Protein AF-A0A2N2LRG8-F1 (afdb_monomer)

pLDDT: mean 80.21, std 13.4, range [53.91, 97.38]

Sequence (108 aa):
MDIVQFLIEVCMPTYEFRCADCRKKYEVFLSFADYDQYKGQCPHCASNNVTRYIRKVRFSLGDRSHLATLADPENLNALESDPQALGKMMREMKTQLGANDLPGEFDE

Secondary structure (DSSP, 8-state):
--HHHHHHHHT--EEEEEETTT--EEEEE--HHHHTT-----TTT--S-EEE-PPPP-----HHHHHHHHT-HHHHHHHHT-HHHHHHHHHHHHHHTT-TTS-STT--

Nearest PDB structures (foldseek):
  4ywl-assembly1_A  TM=7.030E-01  e=5.875E-02  Pyrococcus furiosus DSM 3638
  4pog-assembly2_G  TM=6.916E-01  e=7.157E-02  Pyrococcus furiosus DSM 3638
  4pof-assembly1_A  TM=6.904E-01  e=1.062E-01  Pyrococcus furiosus DSM 3638
  4ywm-assembly1_A  TM=6.885E-01  e=1.382E-01  Pyrococcus furiosus DSM 3638
  8s0d-assembly1_4  TM=6.166E-01  e=1.134E+00  Homo sapiens

Mean predicted aligned error: 13.63 Å

Foldseek 3Di:
DDPVVVVLVVQFDKWKKAAPPVRDIDIDGHHPVCVVVDQDADPPPRDSRMDTDDDDDDDDDDLVNVVVVVPDVVVVVVCVVPVVSVLVVVVVVCVSVVVPVPPDPSVD

Radius of gyration: 25.58 Å; Cα contacts (8 Å, |Δi|>4): 90; chains: 1; bounding box: 47×31×70 Å

Solvent-accessible surface area (backbone atoms only — not comparable to full-atom values): 6844 Å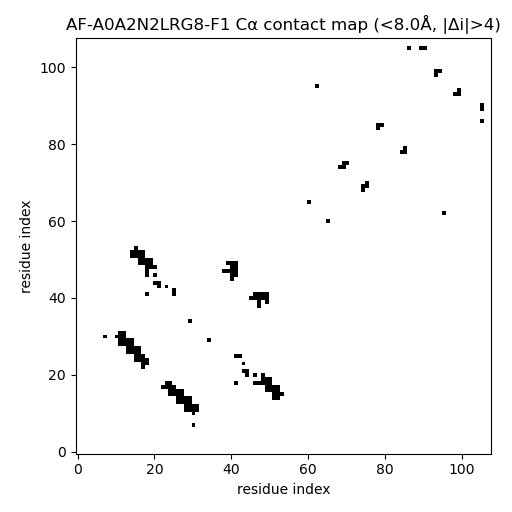² total; per-residue (Å²): 137,57,74,68,62,57,55,52,66,77,60,39,51,77,45,43,32,33,27,71,83,81,63,52,72,52,76,45,78,35,42,79,82,48,52,87,70,61,81,60,60,37,94,87,75,70,43,67,58,55,43,83,47,80,77,90,80,86,79,85,82,51,72,68,64,52,51,56,57,66,68,32,66,69,57,47,58,58,30,74,78,33,72,68,57,37,54,53,50,52,57,49,50,32,62,73,70,68,46,78,81,60,75,78,86,75,79,121

Structure (mmCIF, N/CA/C/O backbone):
data_AF-A0A2N2LRG8-F1
#
_entry.id   AF-A0A2N2LRG8-F1
#
loop_
_atom_site.group_PDB
_atom_site.id
_atom_site.type_symbol
_atom_site.label_atom_id
_atom_site.label_alt_id
_atom_site.label_comp_id
_atom_site.label_asym_id
_atom_site.label_entity_id
_atom_site.label_seq_id
_atom_site.pdbx_PDB_ins_code
_atom_site.Cartn_x
_atom_site.Cartn_y
_atom_site.Cartn_z
_atom_site.occupancy
_atom_site.B_iso_or_equiv
_atom_site.auth_seq_id
_atom_site.auth_comp_id
_atom_site.auth_asym_id
_atom_site.auth_atom_id
_atom_site.pdbx_PDB_model_num
ATOM 1 N N . MET A 1 1 ? 9.07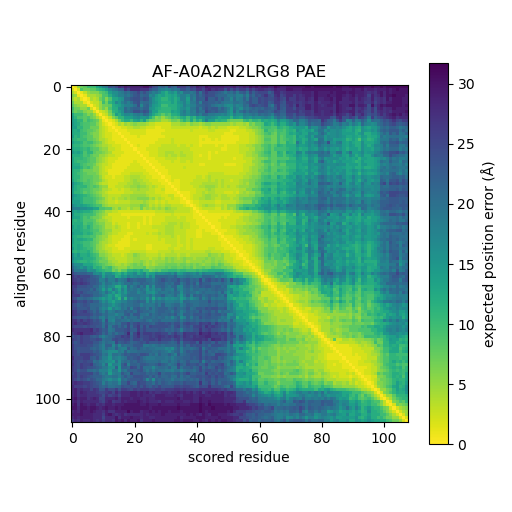2 -15.701 29.307 1.00 57.03 1 MET A N 1
ATOM 2 C CA . MET A 1 1 ? 9.222 -14.927 28.058 1.00 57.03 1 MET A CA 1
ATOM 3 C C . MET A 1 1 ? 9.482 -15.942 26.970 1.00 57.03 1 MET A C 1
ATOM 5 O O . MET A 1 1 ? 10.605 -16.405 26.817 1.00 57.03 1 MET A O 1
ATOM 9 N N . ASP A 1 2 ? 8.398 -16.412 26.364 1.00 71.56 2 ASP A N 1
ATOM 10 C CA . ASP A 1 2 ? 8.379 -17.578 25.489 1.00 71.56 2 ASP A CA 1
ATOM 11 C C . ASP A 1 2 ? 8.948 -17.257 24.105 1.00 71.56 2 ASP A C 1
ATOM 13 O O . ASP A 1 2 ? 8.615 -16.238 23.503 1.00 71.56 2 ASP A O 1
ATOM 17 N N . ILE A 1 3 ? 9.779 -18.162 23.580 1.00 66.38 3 ILE A N 1
ATOM 18 C CA . ILE A 1 3 ? 10.425 -18.077 22.253 1.00 66.38 3 ILE A CA 1
ATOM 19 C C . ILE A 1 3 ? 9.391 -17.860 21.130 1.00 66.38 3 ILE A C 1
ATOM 21 O O . ILE A 1 3 ? 9.675 -17.216 20.121 1.00 66.38 3 ILE A O 1
ATOM 25 N N . VAL A 1 4 ? 8.167 -18.349 21.339 1.00 65.12 4 VAL A N 1
ATOM 26 C CA . VAL A 1 4 ? 7.030 -18.201 20.424 1.00 65.12 4 VAL A CA 1
ATOM 27 C C . VAL A 1 4 ? 6.607 -16.733 20.274 1.00 65.12 4 VAL A C 1
ATOM 29 O O . VAL A 1 4 ? 6.327 -16.299 19.162 1.00 65.12 4 VAL A O 1
ATOM 32 N N . GLN A 1 5 ? 6.635 -15.944 21.353 1.00 59.56 5 GLN A N 1
ATOM 33 C CA . GLN A 1 5 ? 6.268 -14.522 21.322 1.00 59.56 5 GLN A CA 1
ATOM 34 C C . GLN A 1 5 ? 7.285 -13.699 20.510 1.00 59.56 5 GLN A C 1
ATOM 36 O O . GLN A 1 5 ? 6.905 -12.816 19.747 1.00 59.56 5 GLN A O 1
ATOM 41 N N . PHE A 1 6 ? 8.573 -14.043 20.620 1.00 57.41 6 PHE A N 1
ATOM 42 C CA . PHE A 1 6 ? 9.670 -13.351 19.935 1.00 57.41 6 PHE A CA 1
ATOM 43 C C . PHE A 1 6 ? 9.693 -13.639 18.422 1.00 57.41 6 PHE A C 1
ATOM 45 O O . PHE A 1 6 ? 9.960 -12.751 17.620 1.00 57.41 6 PHE A O 1
ATOM 52 N N . LEU A 1 7 ? 9.361 -14.865 17.995 1.00 56.72 7 LEU A N 1
ATOM 53 C CA . LEU A 1 7 ? 9.269 -15.209 16.567 1.00 56.72 7 LEU A CA 1
ATOM 54 C C . LEU A 1 7 ? 8.067 -14.556 15.867 1.00 56.72 7 LEU A C 1
ATOM 56 O O . LEU A 1 7 ? 8.148 -14.247 14.678 1.00 56.72 7 LEU A O 1
ATOM 60 N N . ILE A 1 8 ? 6.976 -14.310 16.598 1.00 60.53 8 ILE A N 1
ATOM 61 C CA . ILE A 1 8 ? 5.806 -13.595 16.075 1.00 60.53 8 ILE A CA 1
ATOM 62 C C . ILE A 1 8 ? 6.142 -12.111 15.846 1.00 60.53 8 ILE A C 1
ATOM 64 O O . ILE A 1 8 ? 5.782 -11.580 14.799 1.00 60.53 8 ILE A O 1
ATOM 68 N N . GLU A 1 9 ? 6.910 -11.465 16.732 1.00 58.22 9 GLU A N 1
ATOM 69 C CA . GLU A 1 9 ? 7.357 -10.071 16.542 1.00 58.22 9 GLU A CA 1
ATOM 70 C C . GLU A 1 9 ? 8.280 -9.889 15.321 1.00 58.22 9 GLU A C 1
ATOM 72 O O . GLU A 1 9 ? 8.185 -8.882 14.623 1.00 58.22 9 GLU A O 1
ATOM 77 N N . VAL A 1 10 ? 9.134 -10.871 15.003 1.00 60.00 10 VAL A N 1
ATOM 78 C CA . VAL A 1 10 ? 10.071 -10.794 13.859 1.00 60.00 10 VAL A CA 1
ATOM 79 C C . VAL A 1 10 ? 9.377 -11.037 12.504 1.00 60.00 10 VAL A C 1
ATOM 81 O O . VAL A 1 10 ? 9.879 -10.608 11.466 1.00 60.00 10 VAL A O 1
ATOM 84 N N . CYS A 1 11 ? 8.208 -11.686 12.490 1.00 67.19 11 CYS A N 1
ATOM 85 C CA . CYS A 1 11 ? 7.449 -12.024 11.275 1.00 67.19 11 CYS A CA 1
ATOM 86 C C . CYS A 1 11 ? 6.180 -11.180 11.064 1.00 67.19 11 CYS A C 1
ATOM 88 O O . CYS A 1 11 ? 5.343 -11.551 10.239 1.00 67.19 11 CYS A O 1
ATOM 90 N N . MET A 1 12 ? 6.012 -10.065 11.780 1.00 83.88 12 MET A N 1
ATOM 91 C CA . MET A 1 12 ? 4.861 -9.168 11.621 1.00 83.88 12 MET A CA 1
ATOM 92 C C . MET A 1 12 ? 5.161 -8.033 10.630 1.00 83.88 12 MET A C 1
ATOM 94 O O . MET A 1 12 ? 5.746 -7.019 11.020 1.00 83.88 12 MET A O 1
ATOM 98 N N . PRO A 1 13 ? 4.772 -8.155 9.344 1.00 89.19 13 PRO A N 1
ATOM 99 C CA . PRO A 1 13 ? 4.910 -7.059 8.398 1.00 89.19 13 PRO A CA 1
ATOM 100 C C . PRO A 1 13 ? 4.081 -5.837 8.810 1.00 89.19 13 PRO A C 1
ATOM 102 O O . PRO A 1 13 ? 2.961 -5.928 9.319 1.00 89.19 13 PRO A O 1
ATOM 105 N N . THR A 1 14 ? 4.637 -4.663 8.525 1.00 91.94 14 THR A N 1
ATOM 106 C CA . THR A 1 14 ? 3.939 -3.387 8.661 1.00 91.94 14 THR A CA 1
ATOM 107 C C . THR A 1 14 ? 3.146 -3.094 7.391 1.00 91.94 14 THR A C 1
ATOM 109 O O . THR A 1 14 ? 3.696 -3.055 6.288 1.00 91.94 14 THR A O 1
ATOM 112 N N . TYR A 1 15 ? 1.851 -2.838 7.544 1.00 93.38 15 TYR A N 1
ATOM 113 C CA . TYR A 1 15 ? 0.967 -2.425 6.461 1.00 93.38 15 TYR A CA 1
ATOM 114 C C . TYR A 1 15 ? 0.563 -0.962 6.633 1.00 93.38 15 TYR A C 1
ATOM 116 O O . TYR A 1 15 ? 0.084 -0.560 7.691 1.00 93.38 15 TYR A O 1
ATOM 124 N N . GLU A 1 16 ? 0.715 -0.166 5.574 1.00 95.44 16 GLU A N 1
ATOM 125 C CA . GLU A 1 16 ? 0.249 1.223 5.542 1.00 95.44 16 GLU A CA 1
ATOM 126 C C . GLU A 1 16 ? -1.186 1.284 5.002 1.00 95.44 16 GLU A C 1
ATOM 128 O O . GLU A 1 16 ? -1.520 0.684 3.974 1.00 95.44 16 GLU A O 1
ATOM 133 N N . PHE A 1 17 ? -2.036 2.042 5.687 1.00 96.38 17 PHE A N 1
ATOM 134 C CA . PHE A 1 17 ? -3.420 2.302 5.311 1.00 96.38 17 PHE A CA 1
ATOM 135 C C . PHE A 1 17 ? -3.667 3.801 5.173 1.00 96.38 17 PHE A C 1
ATOM 137 O O . PHE A 1 17 ? -3.014 4.633 5.807 1.00 96.38 17 PHE A O 1
ATOM 144 N N . ARG A 1 18 ? -4.650 4.158 4.345 1.00 96.56 18 ARG A N 1
ATOM 145 C CA . ARG A 1 18 ? -5.131 5.530 4.174 1.00 96.56 18 ARG A CA 1
ATOM 146 C C . ARG A 1 18 ? -6.643 5.578 4.342 1.00 96.56 18 ARG A C 1
ATOM 148 O O . ARG A 1 18 ? -7.370 4.833 3.688 1.00 96.56 18 ARG A O 1
ATOM 155 N N . CYS A 1 19 ? -7.109 6.496 5.182 1.00 97.38 19 CYS A N 1
ATOM 156 C CA . CYS A 1 19 ? -8.532 6.786 5.330 1.00 97.38 19 CYS A CA 1
ATOM 157 C C . CYS A 1 19 ? -9.029 7.662 4.174 1.00 97.38 19 CYS A C 1
ATOM 159 O O . CYS A 1 19 ? -8.373 8.649 3.833 1.00 97.38 19 CYS A O 1
ATOM 161 N N . ALA A 1 20 ? -10.175 7.332 3.583 1.00 96.12 20 ALA A N 1
ATOM 162 C CA . ALA A 1 20 ? -10.790 8.136 2.531 1.00 96.12 20 ALA A CA 1
ATOM 163 C C . ALA A 1 20 ? -11.384 9.450 3.074 1.00 96.12 20 ALA A C 1
ATOM 165 O O . ALA A 1 20 ? -11.301 10.472 2.396 1.00 96.12 20 ALA A O 1
ATOM 166 N N . ASP A 1 21 ? -11.881 9.452 4.316 1.00 97.19 21 ASP A N 1
ATOM 167 C CA . ASP A 1 21 ? -12.597 10.603 4.882 1.00 97.19 21 ASP A CA 1
ATOM 168 C C . ASP A 1 21 ? -11.643 11.679 5.416 1.00 97.19 21 ASP A C 1
ATOM 170 O O . ASP A 1 21 ? -11.679 12.832 4.993 1.00 97.19 21 ASP A O 1
ATOM 174 N N . CYS A 1 22 ? -10.716 11.317 6.312 1.00 97.19 22 CYS A N 1
ATOM 175 C CA . CYS A 1 22 ? -9.762 12.283 6.875 1.00 97.19 22 CYS A CA 1
ATOM 176 C C . CYS A 1 22 ? -8.456 12.396 6.072 1.00 97.19 22 CYS A C 1
ATOM 178 O O . CYS A 1 22 ? -7.622 13.253 6.367 1.00 97.19 22 CYS A O 1
ATOM 180 N N . ARG A 1 23 ? -8.254 11.528 5.067 1.00 96.25 23 ARG A N 1
ATOM 181 C CA . ARG A 1 23 ? -7.072 11.460 4.181 1.00 96.25 23 ARG A CA 1
ATOM 182 C C . ARG A 1 23 ? -5.729 11.198 4.873 1.00 96.25 23 ARG A C 1
ATOM 184 O O . ARG A 1 23 ? -4.710 11.156 4.178 1.00 96.25 23 ARG A O 1
ATOM 191 N N . LYS A 1 24 ? -5.720 10.977 6.192 1.00 97.00 24 LYS A N 1
ATOM 192 C CA . LYS A 1 24 ? -4.529 10.627 6.975 1.00 97.00 24 LYS A CA 1
ATOM 193 C C . LYS A 1 24 ? -4.124 9.174 6.738 1.00 97.00 24 LYS A C 1
ATOM 195 O O . LYS A 1 24 ? -4.960 8.317 6.436 1.00 97.00 24 LYS A O 1
ATOM 200 N N . LYS A 1 25 ? -2.825 8.931 6.877 1.00 96.19 25 LYS A N 1
ATOM 201 C CA . LYS A 1 25 ? -2.200 7.616 6.762 1.00 96.19 25 LYS A CA 1
ATOM 202 C C . LYS A 1 25 ? -1.806 7.112 8.139 1.00 96.19 25 LYS A C 1
ATOM 204 O O . LYS A 1 25 ? -1.497 7.924 9.007 1.00 96.19 25 LYS A O 1
ATOM 209 N N . TYR A 1 26 ? -1.803 5.802 8.308 1.00 96.12 26 TYR A N 1
ATOM 210 C CA . TYR A 1 26 ? -1.356 5.147 9.529 1.00 96.12 26 TYR A CA 1
ATOM 211 C C . TYR A 1 26 ? -0.823 3.752 9.202 1.00 96.12 26 TYR A C 1
ATOM 213 O O . TYR A 1 26 ? -1.102 3.204 8.134 1.00 96.12 26 TYR A O 1
ATOM 221 N N . GLU A 1 27 ? -0.044 3.201 10.121 1.00 94.81 27 GLU A N 1
ATOM 222 C CA . GLU A 1 27 ? 0.609 1.904 9.980 1.00 94.81 27 GLU A CA 1
ATOM 223 C C . GLU A 1 27 ? 0.020 0.910 10.979 1.00 94.81 27 GLU A C 1
ATOM 225 O O . GLU A 1 27 ? -0.394 1.285 12.078 1.00 94.81 27 GLU A O 1
ATOM 230 N N . VAL A 1 28 ? -0.047 -0.356 10.574 1.00 93.50 28 VAL A N 1
ATOM 231 C CA . VAL A 1 28 ? -0.580 -1.451 11.386 1.00 93.50 28 VAL A CA 1
ATOM 232 C C . VAL A 1 28 ? 0.345 -2.649 11.247 1.00 93.50 28 VAL A C 1
ATOM 234 O O . VAL A 1 28 ? 0.666 -3.062 10.131 1.00 93.50 28 VAL A O 1
ATOM 237 N N . PHE A 1 29 ? 0.761 -3.212 12.376 1.00 92.00 29 PHE A N 1
ATOM 238 C CA . PHE A 1 29 ? 1.492 -4.473 12.421 1.00 92.00 29 PHE A CA 1
ATOM 239 C C . PHE A 1 29 ? 0.476 -5.607 12.405 1.00 92.00 29 PHE A C 1
ATOM 241 O O . PHE A 1 29 ? -0.348 -5.714 13.312 1.00 92.00 29 PHE A O 1
ATOM 248 N N . LEU A 1 30 ? 0.496 -6.409 11.346 1.00 90.62 30 LEU A N 1
ATOM 249 C CA . LEU A 1 30 ? -0.403 -7.547 11.190 1.00 90.62 30 LEU A CA 1
ATOM 250 C C . LEU A 1 30 ? 0.432 -8.756 10.804 1.00 90.62 30 LEU A C 1
ATOM 252 O O . LEU A 1 30 ? 1.354 -8.644 9.996 1.00 90.62 30 LEU A O 1
ATOM 256 N N . SER A 1 31 ? 0.091 -9.924 11.340 1.00 89.88 31 SER A N 1
ATOM 257 C CA . SER A 1 31 ? 0.593 -11.164 10.761 1.00 89.88 31 SER A CA 1
ATOM 258 C C . SER A 1 31 ? -0.033 -11.378 9.376 1.00 89.88 31 SER A C 1
ATOM 260 O O . SER A 1 31 ? -1.045 -10.764 9.023 1.00 89.88 31 SER A O 1
ATOM 262 N N . PHE A 1 32 ? 0.540 -12.280 8.579 1.00 86.31 32 PHE A N 1
ATOM 263 C CA . PHE A 1 32 ? -0.070 -12.663 7.304 1.00 86.31 32 PHE A CA 1
ATOM 264 C C . PHE A 1 32 ? -1.484 -13.243 7.478 1.00 86.31 32 PHE A C 1
ATOM 266 O O . PHE A 1 32 ? -2.346 -12.962 6.654 1.00 86.31 32 PHE A O 1
ATOM 273 N N . ALA A 1 33 ? -1.744 -13.989 8.558 1.00 87.88 33 ALA A N 1
ATOM 274 C CA . ALA A 1 33 ? -3.053 -14.594 8.821 1.00 87.88 33 ALA A CA 1
ATOM 275 C C . ALA A 1 33 ? -4.123 -13.567 9.241 1.00 87.88 33 ALA A C 1
ATOM 277 O O . ALA A 1 33 ? -5.304 -13.737 8.930 1.00 87.88 33 ALA A O 1
ATOM 278 N N . ASP A 1 34 ? -3.714 -12.494 9.924 1.00 89.25 34 ASP A N 1
ATOM 279 C CA . ASP A 1 34 ? -4.627 -11.438 10.380 1.00 89.25 34 ASP A CA 1
ATOM 280 C C . ASP A 1 34 ? -4.964 -10.443 9.267 1.00 89.25 34 ASP A C 1
ATOM 282 O O . ASP A 1 34 ? -6.019 -9.809 9.299 1.00 89.25 34 ASP A O 1
ATOM 286 N N . TYR A 1 35 ? -4.075 -10.301 8.277 1.00 90.25 35 TYR A N 1
ATOM 287 C CA . TYR A 1 35 ? -4.226 -9.335 7.193 1.00 90.25 35 TYR A CA 1
ATOM 288 C C . TYR A 1 35 ? -5.538 -9.521 6.418 1.00 90.25 35 TYR A C 1
ATOM 290 O O . TYR A 1 35 ? -6.270 -8.551 6.223 1.00 90.25 35 TYR A O 1
ATOM 298 N N . ASP A 1 36 ? -5.878 -10.758 6.046 1.00 88.62 36 ASP A N 1
ATOM 299 C CA . ASP A 1 36 ? -7.102 -11.059 5.287 1.00 88.62 36 ASP A CA 1
ATOM 300 C C . ASP A 1 36 ? -8.389 -10.784 6.081 1.00 88.62 36 ASP A C 1
ATOM 302 O O . ASP A 1 36 ? -9.453 -10.546 5.508 1.00 88.62 36 ASP A O 1
ATOM 306 N N . GLN A 1 37 ? -8.304 -10.786 7.412 1.00 90.06 37 GLN A N 1
ATOM 307 C CA . GLN A 1 37 ? -9.441 -10.567 8.308 1.00 90.06 37 GLN A CA 1
ATOM 308 C C . GLN A 1 37 ? -9.532 -9.115 8.800 1.00 90.06 37 GLN A C 1
ATOM 310 O O . GLN A 1 37 ? -10.494 -8.739 9.477 1.00 90.06 37 GLN A O 1
ATOM 315 N N . TYR A 1 38 ? -8.548 -8.281 8.463 1.00 89.38 38 TYR A N 1
ATOM 316 C CA . TYR A 1 38 ? -8.418 -6.941 9.008 1.00 89.38 38 TYR A CA 1
ATOM 317 C C . TYR A 1 38 ? -9.479 -5.981 8.447 1.00 89.38 38 TYR A C 1
ATOM 319 O O . TYR A 1 38 ? -9.386 -5.482 7.326 1.00 89.38 38 TYR A O 1
ATOM 327 N N . LYS A 1 39 ? -10.474 -5.650 9.277 1.00 86.69 39 LYS A N 1
ATOM 328 C CA . LYS A 1 39 ? -11.484 -4.604 9.028 1.00 86.69 39 LYS A CA 1
ATOM 329 C C . LYS A 1 39 ? -11.159 -3.345 9.832 1.00 86.69 39 LYS A C 1
ATOM 331 O O . LYS A 1 39 ? -11.929 -2.928 10.693 1.00 86.69 39 LYS A O 1
ATOM 336 N N . GLY A 1 40 ? -9.963 -2.805 9.611 1.00 86.62 40 GLY A N 1
ATOM 337 C CA . GLY 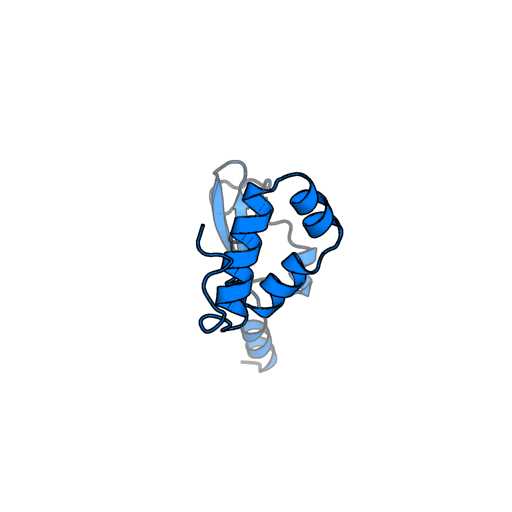A 1 40 ? -9.426 -1.686 10.380 1.00 86.62 40 GLY A CA 1
ATOM 338 C C . GLY A 1 40 ? -10.306 -0.442 10.399 1.00 86.62 40 GLY A C 1
ATOM 339 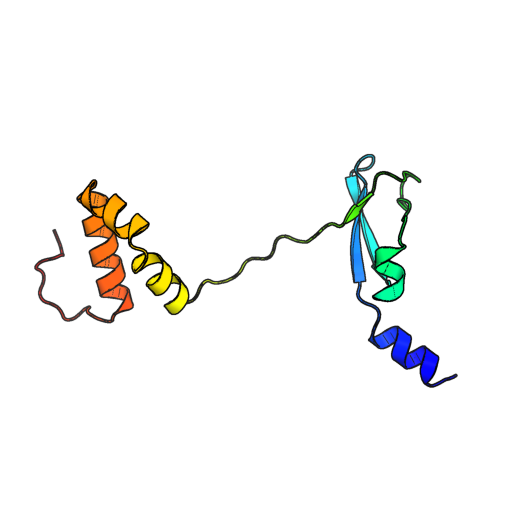O O . GLY A 1 40 ? -10.954 -0.103 9.414 1.00 86.62 40 GLY A O 1
ATOM 340 N N . GLN A 1 41 ? -10.249 0.282 11.513 1.00 95.62 41 GLN A N 1
ATOM 341 C CA . GLN A 1 41 ? -10.866 1.592 11.677 1.00 95.62 41 GLN A CA 1
ATOM 342 C C . GLN A 1 41 ? -9.776 2.666 11.728 1.00 95.62 41 GLN A C 1
ATOM 344 O O . GLN A 1 41 ? -8.697 2.456 12.284 1.00 95.62 41 GLN A O 1
ATOM 349 N N . CYS A 1 42 ? -10.044 3.837 11.153 1.00 96.56 42 CYS A N 1
ATOM 350 C CA . CYS A 1 42 ? -9.086 4.932 11.156 1.00 96.56 42 CYS A CA 1
ATOM 351 C C . CYS A 1 42 ? -8.858 5.461 12.588 1.00 96.56 42 CYS A C 1
ATOM 353 O O . CYS A 1 42 ? -9.799 5.995 13.183 1.00 96.56 42 CYS A O 1
ATOM 355 N N . PRO A 1 43 ? -7.613 5.468 13.104 1.00 96.31 43 PRO A N 1
ATOM 356 C CA . PRO A 1 43 ? -7.318 5.917 14.469 1.00 96.31 43 PRO A CA 1
ATOM 357 C C . PRO A 1 43 ? -7.510 7.429 14.671 1.00 96.31 43 PRO A C 1
ATOM 359 O O . PRO A 1 43 ? -7.508 7.915 15.795 1.00 96.31 43 PRO A O 1
ATOM 362 N N . HIS A 1 44 ? -7.667 8.197 13.589 1.00 96.75 44 HIS A N 1
ATOM 363 C CA . HIS A 1 44 ? -7.801 9.653 13.656 1.00 96.75 44 HIS A CA 1
ATOM 364 C C . HIS A 1 44 ? -9.242 10.163 13.612 1.00 96.75 44 HIS A C 1
ATOM 366 O O . HIS A 1 44 ? -9.485 11.287 14.039 1.00 96.75 44 HIS A O 1
ATOM 372 N N . CYS A 1 45 ? -10.166 9.411 13.010 1.00 96.81 45 CYS A N 1
ATOM 373 C CA . CYS A 1 45 ? -11.540 9.877 12.767 1.00 96.81 45 CYS A CA 1
ATOM 374 C C . CYS A 1 45 ? -12.607 8.797 12.959 1.00 96.81 45 CYS A C 1
ATOM 376 O O . CYS A 1 45 ? -13.774 9.064 12.705 1.00 96.81 45 CYS A O 1
ATOM 378 N N . ALA A 1 46 ? -12.216 7.586 13.367 1.00 96.12 46 ALA A N 1
ATOM 379 C CA . ALA A 1 46 ? -13.116 6.461 13.595 1.00 96.12 46 ALA A CA 1
ATOM 380 C C . ALA A 1 46 ? -13.919 6.001 12.355 1.00 96.12 46 ALA A C 1
ATOM 382 O O . ALA A 1 46 ? -14.872 5.238 12.476 1.00 96.12 46 ALA A O 1
ATOM 383 N N . SER A 1 47 ? -13.545 6.414 11.143 1.00 96.31 47 SER A N 1
ATOM 384 C CA . SER A 1 47 ? -14.169 5.882 9.930 1.00 96.31 47 SER A CA 1
ATOM 385 C C . SER A 1 47 ? -13.675 4.473 9.598 1.00 96.31 47 SER A C 1
ATOM 387 O O . SER A 1 47 ? -12.492 4.170 9.764 1.00 96.31 47 SER A O 1
ATOM 389 N N . ASN A 1 48 ? -14.573 3.653 9.053 1.00 95.94 48 ASN A N 1
ATOM 390 C CA . ASN A 1 48 ? -14.269 2.338 8.483 1.00 95.94 48 ASN A CA 1
ATOM 391 C C . ASN A 1 48 ? -13.898 2.415 6.990 1.00 95.94 48 ASN A C 1
ATOM 393 O O . ASN A 1 48 ? -13.570 1.401 6.380 1.00 95.94 48 ASN A O 1
ATOM 397 N N . ASN A 1 49 ? -13.952 3.605 6.381 1.00 96.12 49 ASN A N 1
ATOM 398 C CA . ASN A 1 49 ? -13.612 3.826 4.978 1.00 96.12 49 ASN A CA 1
ATOM 399 C C . ASN A 1 49 ? -12.091 3.961 4.807 1.00 96.12 49 ASN A C 1
ATOM 401 O O .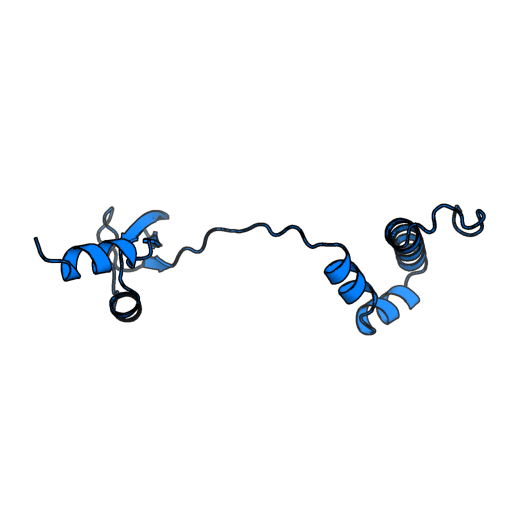 ASN A 1 49 ? -11.545 5.050 4.596 1.00 96.12 49 ASN A O 1
ATOM 405 N N . VAL A 1 50 ? -11.387 2.843 4.981 1.00 95.88 50 VAL A N 1
ATOM 406 C CA . VAL A 1 50 ? -9.925 2.760 4.912 1.00 95.88 50 VAL A CA 1
ATOM 407 C C . VAL A 1 50 ? -9.492 1.809 3.805 1.00 95.88 50 VAL A C 1
ATOM 409 O O . VAL A 1 50 ? -10.156 0.823 3.504 1.00 95.88 50 VAL A O 1
ATOM 412 N N . THR A 1 51 ? -8.361 2.114 3.179 1.00 95.25 51 THR A N 1
ATOM 413 C CA . THR A 1 51 ? -7.816 1.338 2.058 1.00 95.25 51 THR A CA 1
ATOM 414 C C . THR A 1 51 ? -6.332 1.087 2.265 1.00 95.25 51 THR A C 1
ATOM 416 O O . THR A 1 51 ? -5.636 1.915 2.863 1.00 95.25 51 THR A O 1
ATOM 419 N N . ARG A 1 52 ? -5.831 -0.053 1.771 1.00 94.75 52 ARG A N 1
ATOM 420 C CA . ARG A 1 52 ? -4.392 -0.331 1.779 1.00 94.75 52 ARG A CA 1
ATOM 421 C C . ARG A 1 52 ? -3.687 0.716 0.924 1.00 94.75 52 ARG A C 1
ATOM 423 O O . ARG A 1 52 ? -4.054 0.934 -0.230 1.00 94.75 52 ARG A O 1
ATOM 430 N N . TYR A 1 53 ? -2.648 1.329 1.472 1.00 95.38 53 TYR A N 1
ATOM 431 C CA . TYR A 1 53 ? -1.824 2.277 0.749 1.00 95.38 53 TYR A CA 1
ATOM 432 C C . TYR A 1 53 ? -0.474 1.651 0.409 1.00 95.38 53 TYR A C 1
ATOM 434 O O . TYR A 1 53 ? 0.378 1.435 1.265 1.00 95.38 53 TYR A O 1
ATOM 442 N N . ILE A 1 54 ? -0.274 1.375 -0.877 1.00 93.88 54 ILE A N 1
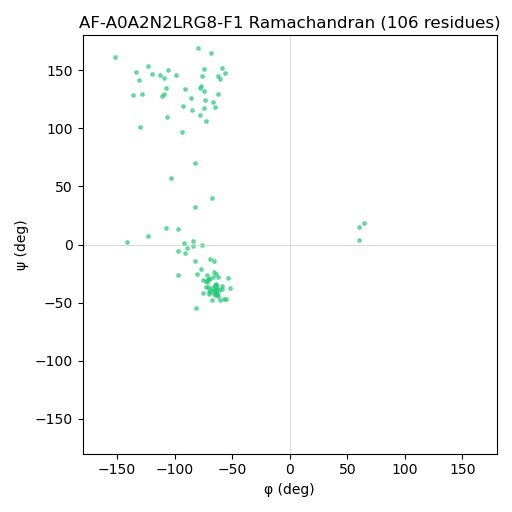ATOM 443 C CA . ILE A 1 54 ? 1.006 0.904 -1.402 1.00 93.88 54 ILE A CA 1
ATOM 444 C C . ILE A 1 54 ? 1.791 2.135 -1.855 1.00 93.88 54 ILE A C 1
ATOM 446 O O . ILE A 1 54 ? 1.336 2.901 -2.709 1.00 93.88 54 ILE A O 1
ATOM 450 N N . ARG A 1 55 ? 2.966 2.356 -1.255 1.00 89.75 55 ARG A N 1
ATOM 451 C CA . ARG A 1 55 ? 3.843 3.470 -1.633 1.00 89.75 55 ARG A CA 1
ATOM 452 C C . ARG A 1 55 ? 4.262 3.328 -3.094 1.00 89.75 55 ARG A C 1
ATOM 454 O O . ARG A 1 55 ? 4.536 2.232 -3.574 1.00 89.75 55 ARG A O 1
ATOM 461 N N . LYS A 1 56 ? 4.348 4.461 -3.794 1.00 91.25 56 LYS A N 1
ATOM 462 C CA . LYS A 1 56 ? 4.933 4.496 -5.136 1.00 91.25 56 LYS A CA 1
ATOM 463 C C . LYS A 1 56 ? 6.408 4.127 -5.025 1.00 91.25 56 LYS A C 1
ATOM 465 O O . LYS A 1 56 ? 7.172 4.834 -4.371 1.00 91.25 56 LYS A O 1
ATOM 470 N N . VAL A 1 57 ? 6.781 3.036 -5.670 1.00 88.88 57 VAL A N 1
ATOM 471 C CA . VAL A 1 57 ? 8.166 2.595 -5.817 1.00 88.88 57 VAL A CA 1
ATOM 472 C C . VAL A 1 57 ? 8.679 3.021 -7.189 1.00 88.88 57 VAL A C 1
ATOM 474 O O . VAL A 1 57 ? 7.913 3.096 -8.150 1.00 88.88 57 VAL A O 1
ATOM 477 N N . ARG A 1 58 ? 9.968 3.353 -7.273 1.00 86.75 58 ARG A N 1
ATOM 478 C CA . ARG A 1 58 ? 10.657 3.594 -8.544 1.00 86.75 58 ARG A CA 1
ATOM 479 C C . ARG A 1 58 ? 11.647 2.465 -8.753 1.00 86.75 58 ARG A C 1
ATOM 481 O O . ARG A 1 58 ? 12.451 2.201 -7.865 1.00 86.75 58 ARG A O 1
ATOM 488 N N . PHE A 1 59 ? 11.584 1.837 -9.915 1.00 80.81 59 PHE A N 1
ATOM 489 C CA . PHE A 1 59 ? 12.543 0.826 -10.332 1.00 80.81 59 PHE A CA 1
ATOM 490 C C . PHE A 1 59 ? 13.427 1.419 -11.426 1.00 80.81 59 PHE A C 1
ATOM 492 O O . PHE A 1 59 ? 12.922 2.073 -12.337 1.00 80.81 59 PHE A O 1
ATOM 499 N N . SER A 1 60 ? 14.738 1.211 -11.327 1.00 81.25 60 SER A N 1
ATOM 500 C CA . SER A 1 60 ? 15.655 1.432 -12.444 1.00 81.25 60 SER A CA 1
ATOM 501 C C . SER A 1 60 ? 15.529 0.242 -13.391 1.00 81.25 60 SER A C 1
ATOM 503 O O . SER A 1 60 ? 15.893 -0.877 -13.026 1.00 81.25 60 SER A O 1
ATOM 505 N N . LEU A 1 61 ? 14.975 0.463 -14.579 1.00 69.94 61 LEU A N 1
ATOM 506 C CA . LEU A 1 61 ? 14.918 -0.557 -15.619 1.00 69.94 61 LEU A CA 1
ATOM 507 C C . LEU A 1 61 ? 16.331 -0.701 -16.209 1.00 69.94 61 LEU A C 1
ATOM 509 O O . LEU A 1 61 ? 16.880 0.278 -16.702 1.00 69.94 61 LEU A O 1
ATOM 513 N N . GLY A 1 62 ? 16.953 -1.875 -16.079 1.00 68.81 62 GLY A N 1
ATOM 514 C CA . GLY A 1 62 ? 18.303 -2.122 -16.604 1.00 68.81 62 GLY A CA 1
ATOM 515 C C . GLY A 1 62 ? 18.316 -2.401 -18.113 1.00 68.81 62 GLY A C 1
ATOM 516 O O . GLY A 1 62 ? 17.270 -2.683 -18.707 1.00 68.81 62 GLY A O 1
ATOM 517 N N . ASP A 1 63 ? 19.509 -2.406 -18.711 1.00 65.50 63 ASP A N 1
ATOM 518 C CA . ASP A 1 63 ? 19.734 -2.511 -20.166 1.00 65.50 63 ASP A CA 1
ATOM 519 C C . ASP A 1 63 ? 19.005 -3.694 -20.830 1.00 65.50 63 ASP A C 1
ATOM 521 O O . ASP A 1 63 ? 18.451 -3.576 -21.918 1.00 65.50 63 ASP A O 1
ATOM 525 N N . ARG A 1 64 ? 18.914 -4.848 -20.156 1.00 59.88 64 ARG A N 1
ATOM 526 C CA . ARG A 1 64 ? 18.269 -6.059 -20.708 1.00 59.88 64 ARG A CA 1
ATOM 527 C C . ARG A 1 64 ? 16.758 -5.919 -20.885 1.00 59.88 64 ARG A C 1
ATOM 529 O O . ARG A 1 64 ? 16.210 -6.396 -21.872 1.00 59.88 64 ARG A O 1
ATOM 536 N N . SER A 1 65 ? 16.081 -5.292 -19.926 1.00 66.31 65 SER A N 1
ATOM 537 C CA . SER A 1 65 ? 14.641 -5.021 -20.024 1.00 66.31 65 SER A CA 1
ATOM 538 C C . SER A 1 65 ? 14.335 -3.952 -21.070 1.00 66.31 65 SER A C 1
ATOM 540 O O . SER A 1 65 ? 13.286 -4.001 -21.710 1.00 66.31 65 SER A O 1
ATOM 542 N N . HIS A 1 66 ? 15.276 -3.031 -21.287 1.00 71.38 66 HIS A N 1
ATOM 543 C CA . HIS A 1 66 ? 15.185 -2.067 -22.372 1.00 71.38 66 HIS A CA 1
ATOM 544 C C . HIS A 1 66 ? 15.305 -2.757 -23.741 1.00 71.38 66 HIS A C 1
ATOM 546 O O . HIS A 1 66 ? 14.421 -2.611 -24.580 1.00 71.38 66 HIS A O 1
ATOM 552 N N . LEU A 1 67 ? 16.304 -3.630 -23.922 1.00 70.19 67 LEU A N 1
ATOM 553 C CA . LEU A 1 67 ? 16.461 -4.440 -25.138 1.00 70.19 67 LEU A CA 1
ATOM 554 C C . LEU A 1 67 ? 15.251 -5.343 -25.423 1.00 70.19 67 LEU A C 1
ATOM 556 O O . LEU A 1 67 ? 14.854 -5.479 -26.574 1.00 70.19 67 LEU A O 1
ATOM 560 N N . ALA A 1 68 ? 14.631 -5.927 -24.393 1.00 74.50 68 ALA A N 1
ATOM 561 C CA . ALA A 1 68 ? 13.413 -6.724 -24.561 1.00 74.50 68 ALA A CA 1
ATOM 562 C C . ALA A 1 68 ? 12.226 -5.889 -25.074 1.00 74.50 68 ALA A C 1
ATOM 564 O O . ALA A 1 68 ? 11.424 -6.388 -25.853 1.00 74.50 68 ALA A O 1
ATOM 565 N N . THR A 1 69 ? 12.141 -4.617 -24.675 1.00 75.19 69 THR A N 1
ATOM 566 C CA . THR A 1 69 ? 11.112 -3.682 -25.164 1.00 75.19 69 THR A CA 1
ATOM 567 C C . THR A 1 69 ? 11.365 -3.285 -26.621 1.00 75.19 69 THR A C 1
ATOM 569 O O . THR A 1 69 ? 10.420 -3.143 -27.395 1.00 75.19 69 THR A O 1
ATOM 572 N N . LEU A 1 70 ? 12.639 -3.141 -27.004 1.00 71.25 70 LEU A N 1
ATOM 573 C CA . LEU A 1 70 ? 13.061 -2.852 -28.380 1.00 71.25 70 LEU A CA 1
ATOM 574 C C . LEU A 1 70 ? 12.886 -4.047 -29.330 1.00 71.25 70 LEU A C 1
ATOM 576 O O . LEU A 1 70 ? 12.752 -3.846 -30.531 1.00 71.25 70 LEU A O 1
ATOM 580 N N . ALA A 1 71 ? 12.905 -5.275 -28.809 1.00 77.12 71 ALA A N 1
ATOM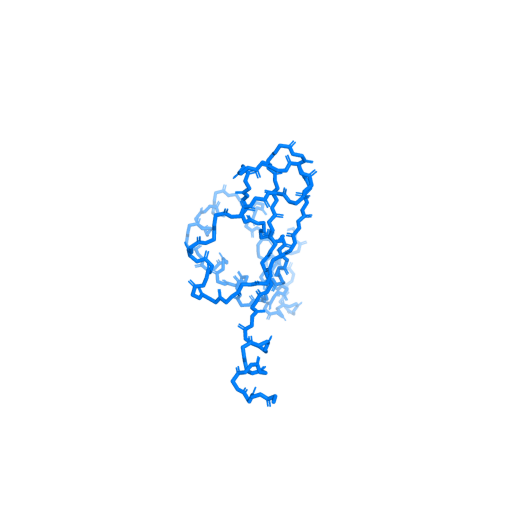 581 C CA . ALA A 1 71 ? 12.706 -6.501 -29.583 1.00 77.12 71 ALA A CA 1
ATOM 582 C C . ALA A 1 71 ? 11.222 -6.864 -29.791 1.00 77.12 71 ALA A C 1
ATOM 584 O O . ALA A 1 71 ? 10.929 -7.882 -30.420 1.00 77.12 71 ALA A O 1
ATOM 585 N N . ASP A 1 72 ? 10.294 -6.069 -29.250 1.00 81.62 72 ASP A N 1
ATOM 586 C CA . ASP A 1 72 ? 8.862 -6.308 -29.394 1.00 81.62 72 ASP A CA 1
ATOM 587 C C . ASP A 1 72 ? 8.383 -5.953 -30.820 1.00 81.62 72 ASP A C 1
ATOM 589 O O . ASP A 1 72 ? 8.599 -4.827 -31.282 1.00 81.62 72 ASP A O 1
ATOM 593 N N . PRO A 1 73 ? 7.739 -6.888 -31.542 1.00 77.75 73 PRO A N 1
ATOM 594 C CA . PRO A 1 73 ? 7.350 -6.684 -32.933 1.00 77.75 73 PRO A CA 1
ATOM 595 C C . PRO A 1 73 ? 6.282 -5.599 -33.112 1.00 77.75 73 PRO A C 1
ATOM 597 O O . PRO A 1 73 ? 6.255 -4.966 -34.165 1.00 77.75 73 PRO A O 1
ATOM 600 N N . GLU A 1 74 ? 5.418 -5.339 -32.125 1.00 80.81 74 GLU A N 1
ATOM 601 C CA . GLU A 1 74 ? 4.436 -4.252 -32.229 1.00 80.81 74 GLU A CA 1
ATOM 602 C C . GLU A 1 74 ? 5.125 -2.888 -32.149 1.00 80.81 74 GLU A C 1
ATOM 604 O O . GLU A 1 74 ? 4.825 -1.995 -32.946 1.00 80.81 74 GLU A O 1
ATOM 609 N N . ASN A 1 75 ? 6.109 -2.750 -31.255 1.00 78.56 75 ASN A N 1
ATOM 610 C CA . ASN A 1 75 ? 6.935 -1.546 -31.177 1.00 78.56 75 ASN A CA 1
ATOM 611 C C . ASN A 1 75 ? 7.750 -1.333 -32.460 1.00 78.56 75 ASN A C 1
ATOM 613 O O . ASN A 1 75 ? 7.826 -0.209 -32.949 1.00 78.56 75 ASN A O 1
ATOM 617 N N . LEU A 1 76 ? 8.322 -2.395 -33.038 1.00 77.62 76 LEU A N 1
ATOM 618 C CA . LEU A 1 76 ? 9.071 -2.313 -34.299 1.00 77.62 76 LEU A CA 1
ATOM 619 C C . LEU A 1 76 ? 8.180 -1.910 -35.484 1.00 77.62 76 LEU A C 1
ATOM 621 O O . LEU A 1 76 ? 8.559 -1.032 -36.255 1.00 77.62 76 LEU A O 1
ATOM 625 N N . ASN A 1 77 ? 6.974 -2.471 -35.588 1.00 78.19 77 ASN A N 1
ATOM 626 C CA . ASN A 1 77 ? 6.016 -2.105 -36.637 1.00 78.19 77 ASN A CA 1
ATOM 627 C C . ASN A 1 77 ? 5.546 -0.644 -36.513 1.00 78.19 77 ASN A C 1
ATOM 629 O O . ASN A 1 77 ? 5.352 0.038 -37.517 1.00 78.19 77 ASN A O 1
ATOM 633 N N . ALA A 1 78 ? 5.381 -0.130 -35.289 1.00 74.06 78 ALA A N 1
ATOM 634 C CA . ALA A 1 78 ? 5.054 1.280 -35.077 1.00 74.06 78 ALA A CA 1
ATOM 635 C C . ALA A 1 78 ? 6.188 2.211 -35.550 1.00 74.06 78 ALA A C 1
ATOM 637 O O . ALA A 1 78 ? 5.917 3.283 -36.095 1.00 74.06 78 ALA A O 1
ATOM 638 N N . LEU A 1 79 ? 7.447 1.784 -35.399 1.00 75.69 79 LEU A N 1
ATOM 639 C CA . LEU A 1 79 ? 8.633 2.530 -35.831 1.00 75.69 79 LEU A CA 1
ATOM 640 C C . LEU A 1 79 ? 8.798 2.571 -37.359 1.00 75.69 79 LEU A C 1
ATOM 642 O O . LEU A 1 79 ? 9.305 3.565 -37.869 1.00 75.69 79 LEU A O 1
ATOM 646 N N . GLU A 1 80 ? 8.333 1.562 -38.107 1.00 72.50 80 GLU A N 1
ATOM 647 C CA . GLU A 1 80 ? 8.356 1.598 -39.584 1.00 72.50 80 GLU A CA 1
ATOM 648 C C . GLU A 1 80 ? 7.506 2.739 -40.162 1.00 72.50 80 GLU A C 1
ATOM 650 O O . GLU A 1 80 ? 7.799 3.256 -41.240 1.00 72.50 80 GLU A O 1
ATOM 655 N N . SER A 1 81 ? 6.463 3.158 -39.440 1.00 80.81 81 SER A N 1
ATOM 656 C CA . SER A 1 81 ? 5.566 4.231 -39.878 1.00 80.81 81 SER A CA 1
ATOM 657 C C . SER A 1 81 ? 6.090 5.650 -39.603 1.00 80.81 81 SER A C 1
ATOM 659 O O . SER A 1 81 ? 5.574 6.602 -40.192 1.00 80.81 81 SER A O 1
ATOM 661 N N . ASP A 1 82 ? 7.120 5.804 -38.756 1.00 81.38 82 ASP A N 1
ATOM 662 C CA . ASP A 1 82 ? 7.715 7.096 -38.388 1.00 81.38 82 ASP A CA 1
ATOM 663 C C . ASP A 1 82 ? 9.257 7.084 -38.532 1.00 81.38 82 ASP A C 1
ATOM 665 O O . ASP A 1 82 ? 9.972 6.614 -37.637 1.00 81.38 82 ASP A O 1
ATOM 669 N N . PRO A 1 83 ? 9.807 7.662 -39.619 1.00 79.62 83 PRO A N 1
ATOM 670 C CA . PRO A 1 83 ? 11.247 7.655 -39.878 1.00 79.62 83 PRO A CA 1
ATOM 671 C C . PRO A 1 83 ? 12.063 8.425 -38.826 1.00 79.62 83 PRO A C 1
ATOM 673 O O . PRO A 1 83 ? 13.238 8.116 -38.622 1.00 79.62 83 PRO A O 1
ATOM 676 N N . GLN A 1 84 ? 11.471 9.402 -38.126 1.00 84.06 84 GLN A N 1
ATOM 677 C CA . GLN A 1 84 ? 12.173 10.135 -37.065 1.00 84.06 84 GLN A CA 1
ATOM 678 C C . GLN A 1 84 ? 12.308 9.282 -35.802 1.00 84.06 84 GLN A C 1
ATOM 680 O O . GLN A 1 84 ? 13.369 9.261 -35.168 1.00 84.06 84 GLN A O 1
ATOM 685 N N . ALA A 1 85 ? 11.249 8.551 -35.445 1.00 80.50 85 ALA A N 1
ATOM 686 C CA . ALA A 1 85 ? 11.273 7.624 -34.320 1.00 80.50 85 ALA A CA 1
ATOM 687 C C . ALA A 1 85 ? 12.252 6.467 -34.565 1.00 80.50 85 ALA A C 1
ATOM 689 O O . ALA A 1 85 ? 13.010 6.108 -33.660 1.00 80.50 85 ALA A O 1
ATOM 690 N N . LEU A 1 86 ? 12.304 5.954 -35.799 1.00 82.56 86 LEU A N 1
ATOM 691 C CA . LEU A 1 86 ? 13.266 4.932 -36.203 1.00 82.56 86 LEU A CA 1
ATOM 692 C C . LEU A 1 86 ? 14.720 5.414 -36.058 1.00 82.56 86 LEU A C 1
ATOM 694 O O . LEU A 1 86 ? 15.533 4.733 -35.432 1.00 82.56 86 LEU A O 1
ATOM 698 N N . GLY A 1 87 ? 15.044 6.615 -36.551 1.00 81.31 87 GLY A N 1
ATOM 699 C CA . GLY A 1 87 ? 16.394 7.184 -36.429 1.00 81.31 87 GLY A CA 1
ATOM 700 C C . GLY A 1 87 ? 16.828 7.396 -34.974 1.00 81.31 87 GLY A C 1
ATOM 701 O O 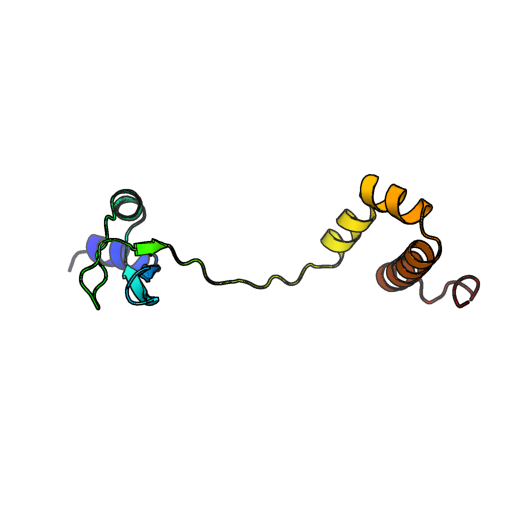. GLY A 1 87 ? 17.963 7.093 -34.596 1.00 81.31 87 GLY A O 1
ATOM 702 N N . LYS A 1 88 ? 15.906 7.842 -34.112 1.00 81.62 88 LYS A N 1
ATOM 703 C CA . LYS A 1 88 ? 16.162 7.974 -32.671 1.00 81.62 88 LYS A CA 1
ATOM 704 C C . LYS A 1 88 ? 16.461 6.619 -32.016 1.00 81.62 88 LYS A C 1
ATOM 706 O O . LYS A 1 88 ? 17.408 6.522 -31.237 1.00 81.62 88 LYS A O 1
ATOM 711 N N . MET A 1 89 ? 15.694 5.584 -32.361 1.00 79.31 89 MET A N 1
ATOM 712 C CA . MET A 1 89 ? 15.878 4.219 -31.857 1.00 79.31 89 MET A CA 1
ATOM 713 C C . MET A 1 89 ? 17.210 3.608 -32.318 1.00 79.31 89 MET A C 1
ATOM 715 O O . MET A 1 89 ? 17.909 2.995 -31.513 1.00 79.31 89 MET A O 1
ATOM 719 N N . MET A 1 90 ? 17.628 3.856 -33.563 1.00 78.94 90 MET A N 1
ATOM 720 C CA . MET A 1 90 ? 18.934 3.427 -34.082 1.00 78.94 90 MET A CA 1
ATOM 721 C C . MET A 1 90 ? 20.109 4.054 -33.317 1.00 78.94 90 MET A C 1
ATOM 723 O O . MET A 1 90 ? 21.044 3.346 -32.937 1.00 78.94 90 MET A O 1
ATOM 727 N N . ARG A 1 91 ? 20.054 5.361 -33.022 1.00 80.25 91 ARG A N 1
ATOM 728 C CA . ARG A 1 91 ? 21.083 6.050 -32.213 1.00 80.25 91 ARG A CA 1
ATOM 729 C C . ARG A 1 91 ? 21.148 5.506 -30.782 1.00 80.25 91 ARG A C 1
ATOM 731 O O . ARG A 1 91 ? 22.229 5.354 -30.206 1.00 80.25 91 ARG A O 1
ATOM 738 N N . GLU A 1 92 ? 19.997 5.166 -30.213 1.00 76.06 92 GLU A N 1
ATOM 739 C CA . GLU A 1 92 ? 19.904 4.584 -28.876 1.00 76.06 92 GLU A CA 1
ATOM 740 C C . GLU A 1 92 ? 20.445 3.143 -28.832 1.00 76.06 92 GLU A C 1
ATOM 742 O O . GLU A 1 92 ? 21.238 2.808 -27.950 1.00 76.06 92 GLU A O 1
ATOM 747 N N . MET A 1 93 ? 20.121 2.319 -29.835 1.00 76.44 93 MET A N 1
ATOM 748 C CA . MET A 1 93 ? 20.658 0.964 -29.991 1.00 76.44 93 MET A CA 1
ATOM 749 C C . MET A 1 93 ? 22.181 0.970 -30.220 1.00 76.44 93 MET A C 1
ATOM 751 O O . MET A 1 93 ? 22.884 0.162 -29.611 1.00 76.44 93 MET A O 1
ATOM 755 N N . LYS A 1 94 ? 22.711 1.918 -31.012 1.00 74.00 94 LYS A N 1
ATOM 756 C CA . LYS A 1 94 ? 24.162 2.140 -31.199 1.00 74.00 94 LYS A CA 1
ATOM 757 C C . LYS A 1 94 ? 24.867 2.369 -29.860 1.00 74.00 94 LYS A C 1
ATOM 759 O O . LYS A 1 94 ? 25.878 1.729 -29.572 1.00 74.00 94 LYS A O 1
ATOM 764 N N . THR A 1 95 ? 24.286 3.227 -29.021 1.00 74.44 95 THR A N 1
ATOM 765 C CA . THR A 1 95 ? 24.820 3.555 -27.691 1.00 74.44 95 THR A CA 1
ATOM 766 C C . THR A 1 95 ? 24.807 2.337 -26.760 1.00 74.44 95 THR A C 1
ATOM 768 O O . THR A 1 95 ? 25.788 2.080 -26.064 1.00 74.44 95 THR A O 1
ATOM 771 N N . GLN A 1 96 ? 23.719 1.559 -26.764 1.00 68.81 96 GLN A N 1
ATOM 772 C CA . GLN A 1 96 ? 23.542 0.409 -25.864 1.00 68.81 96 GLN A CA 1
ATOM 773 C C . GLN A 1 96 ? 24.367 -0.822 -26.264 1.00 68.81 96 GLN A C 1
ATOM 775 O O . GLN A 1 96 ? 24.797 -1.574 -25.393 1.00 68.81 96 GLN A O 1
ATOM 780 N N . LEU A 1 97 ? 24.631 -1.023 -27.557 1.00 72.81 97 LEU A N 1
ATOM 781 C CA . LEU A 1 97 ? 25.479 -2.114 -28.055 1.00 72.81 97 LEU A CA 1
ATOM 782 C C . LEU A 1 97 ? 26.982 -1.782 -28.015 1.00 72.81 97 LEU A C 1
ATOM 784 O O . LEU A 1 97 ? 27.794 -2.587 -28.467 1.00 72.81 97 LEU A O 1
ATOM 788 N N . GLY A 1 98 ? 27.371 -0.609 -27.496 1.00 64.75 98 GLY A N 1
ATOM 789 C CA . GLY A 1 98 ? 28.768 -0.158 -27.493 1.00 64.75 98 GLY A CA 1
ATOM 790 C C . GLY A 1 98 ? 29.327 0.072 -28.900 1.00 64.75 98 GLY A C 1
ATOM 791 O O . GLY A 1 98 ? 30.538 0.134 -29.093 1.00 64.75 98 GLY A O 1
ATOM 792 N N . ALA A 1 99 ? 28.442 0.222 -29.884 1.00 64.19 99 ALA A N 1
ATOM 793 C CA . ALA A 1 99 ? 28.725 0.345 -31.308 1.00 64.19 99 ALA A CA 1
ATOM 794 C C . ALA A 1 99 ? 29.117 1.790 -31.698 1.00 64.19 99 ALA A C 1
ATOM 796 O O . ALA A 1 99 ? 28.851 2.261 -32.804 1.00 64.19 99 ALA A O 1
ATOM 797 N N . ASN A 1 100 ? 29.766 2.513 -30.783 1.00 58.44 100 ASN A N 1
ATOM 798 C CA . ASN A 1 100 ? 30.229 3.887 -31.000 1.00 58.44 100 ASN A CA 1
ATOM 799 C C . ASN A 1 100 ? 31.336 3.986 -32.067 1.00 58.44 100 ASN A C 1
ATOM 801 O O . ASN A 1 100 ? 31.600 5.081 -32.547 1.00 58.44 100 ASN A O 1
ATOM 805 N N . ASP A 1 101 ? 31.939 2.854 -32.443 1.00 58.56 101 ASP A N 1
ATOM 806 C CA . ASP A 1 101 ? 32.993 2.734 -33.460 1.00 58.56 101 ASP A CA 1
ATOM 807 C C . ASP A 1 101 ? 32.464 2.454 -34.884 1.00 58.56 101 ASP A C 1
ATOM 809 O O . ASP A 1 101 ? 33.254 2.300 -35.815 1.00 58.56 101 ASP A O 1
ATOM 813 N N . LEU A 1 102 ? 31.139 2.366 -35.092 1.00 58.69 102 LEU A N 1
ATOM 814 C CA . LEU A 1 102 ? 30.592 2.257 -36.450 1.00 58.69 102 LEU A CA 1
ATOM 815 C C . LEU A 1 102 ? 30.669 3.611 -37.183 1.00 58.69 102 LEU A C 1
ATOM 817 O O . LEU A 1 102 ? 30.263 4.631 -36.608 1.00 58.69 102 LEU A O 1
ATOM 821 N N . PRO A 1 103 ? 31.172 3.627 -38.437 1.00 55.34 103 PRO A N 1
ATOM 822 C CA . PRO A 1 103 ? 31.378 4.842 -39.223 1.00 55.34 103 PRO A CA 1
ATOM 823 C C . PRO A 1 103 ? 30.069 5.620 -39.438 1.00 55.34 103 PRO A C 1
ATOM 825 O O . PRO A 1 103 ? 28.984 5.049 -39.417 1.00 55.34 103 PRO A O 1
ATOM 828 N N . GLY A 1 104 ? 30.191 6.943 -39.596 1.00 59.75 104 GLY A N 1
ATOM 829 C CA . GLY A 1 104 ? 29.142 7.967 -39.426 1.00 59.75 104 GLY A CA 1
ATOM 830 C C . GLY A 1 104 ? 27.981 7.996 -40.428 1.00 59.75 104 GLY A C 1
ATOM 831 O O . GLY A 1 104 ? 27.533 9.072 -40.802 1.00 59.75 104 GLY A O 1
ATOM 832 N N . GLU A 1 105 ? 27.462 6.846 -40.851 1.00 56.94 105 GLU A N 1
ATOM 833 C CA . GLU A 1 105 ? 26.275 6.732 -41.712 1.00 56.94 105 GLU A CA 1
ATOM 834 C C . GLU A 1 105 ? 24.938 6.966 -40.964 1.00 56.94 105 GLU A C 1
ATOM 836 O O . GLU A 1 105 ? 23.876 6.952 -41.578 1.00 56.94 105 GLU A O 1
ATOM 841 N N . PHE A 1 106 ? 24.984 7.230 -39.648 1.00 53.91 106 PHE A N 1
ATOM 842 C CA . PHE A 1 106 ? 23.813 7.441 -38.773 1.00 53.91 106 PHE A CA 1
ATOM 843 C C . PHE A 1 106 ? 23.805 8.797 -38.026 1.00 53.91 106 PHE A C 1
ATOM 845 O O . PHE A 1 106 ? 22.958 9.016 -37.151 1.00 53.91 106 PHE A O 1
ATOM 852 N N . ASP A 1 107 ? 24.749 9.692 -38.338 1.00 58.41 107 ASP A N 1
ATOM 853 C CA . ASP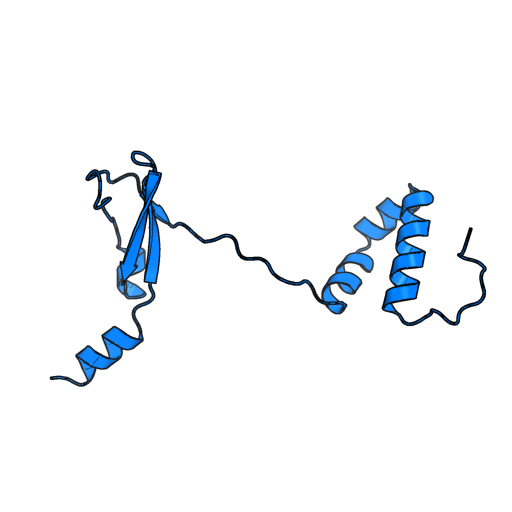 A 1 107 ? 24.940 10.985 -37.653 1.00 58.41 107 ASP A CA 1
ATOM 854 C C . ASP A 1 107 ? 24.278 12.183 -38.377 1.00 58.41 107 ASP A C 1
ATOM 856 O O . ASP A 1 107 ? 24.539 13.334 -38.023 1.00 58.41 107 ASP A O 1
ATOM 860 N N . GLU A 1 108 ? 23.391 11.924 -39.348 1.00 57.97 108 GLU A N 1
ATOM 861 C CA . GLU A 1 108 ? 22.467 12.915 -39.941 1.00 57.97 108 GLU A CA 1
ATOM 862 C C . GLU A 1 108 ? 21.098 12.872 -39.251 1.00 57.97 108 GLU A C 1
ATOM 864 O O . GLU A 1 108 ? 20.532 11.764 -39.095 1.00 57.97 108 GLU A O 1
#